Protein AF-A0A355M418-F1 (afdb_monomer)

Sequence (64 aa):
MQIELKMLRARVIKKTTGANIHRARNLLGAASMIIEQYDRTEDKEWLDLYEKAIASIIDFLKEG

Nearest PDB structures (foldseek):
  7rmx-assembly1_A-2  TM=6.567E-01  e=6.601E+00  synthetic construct
  8s1x-assembly1_B  TM=5.185E-01  e=3.929E+00  synthetic construct

Structure (mmCIF, N/CA/C/O backbone):
data_AF-A0A355M418-F1
#
_entry.id   AF-A0A355M418-F1
#
loop_
_atom_site.group_PDB
_atom_site.id
_atom_site.type_symbol
_atom_site.label_atom_id
_atom_site.label_alt_id
_atom_site.label_comp_id
_atom_site.label_asym_id
_atom_site.label_entity_id
_atom_site.label_seq_id
_atom_site.pdbx_PDB_ins_code
_atom_site.Cartn_x
_atom_site.Cartn_y
_atom_site.Cartn_z
_atom_site.occupancy
_atom_site.B_iso_or_equiv
_atom_site.auth_seq_id
_atom_site.auth_comp_id
_atom_site.auth_asym_id
_atom_site.auth_atom_id
_atom_site.pdbx_PDB_model_num
ATOM 1 N N . MET A 1 1 ? 2.554 7.908 -7.778 1.00 65.19 1 MET A N 1
ATOM 2 C CA . MET A 1 1 ? 2.828 6.662 -7.033 1.00 65.19 1 MET A CA 1
ATOM 3 C C . MET A 1 1 ? 3.161 6.879 -5.551 1.00 65.19 1 MET A C 1
ATOM 5 O O . MET A 1 1 ? 2.294 6.632 -4.721 1.00 65.19 1 MET A O 1
ATOM 9 N N . GLN A 1 2 ? 4.330 7.418 -5.167 1.00 65.25 2 GLN A N 1
ATOM 10 C CA . GLN A 1 2 ? 4.670 7.603 -3.735 1.00 65.25 2 GLN A CA 1
ATOM 11 C C . GLN A 1 2 ? 3.696 8.510 -2.954 1.00 65.25 2 GLN A C 1
ATOM 13 O O . GLN A 1 2 ? 3.411 8.256 -1.784 1.00 65.25 2 GLN A O 1
ATOM 18 N N . ILE A 1 3 ? 3.164 9.563 -3.588 1.00 69.00 3 ILE A N 1
ATOM 19 C CA . ILE A 1 3 ? 2.172 10.466 -2.971 1.00 69.00 3 ILE A CA 1
ATOM 20 C C . ILE A 1 3 ? 0.884 9.703 -2.620 1.00 69.00 3 ILE A C 1
ATOM 22 O O . ILE A 1 3 ? 0.319 9.891 -1.545 1.00 69.00 3 ILE A O 1
ATOM 26 N N . GLU A 1 4 ? 0.459 8.791 -3.489 1.00 74.81 4 GLU A N 1
ATOM 27 C CA . GLU A 1 4 ? -0.758 7.996 -3.327 1.00 74.81 4 GLU A CA 1
ATOM 28 C C . GLU A 1 4 ? -0.629 7.007 -2.164 1.00 74.81 4 GLU A C 1
ATOM 30 O O . GLU A 1 4 ? -1.508 6.945 -1.302 1.00 74.81 4 GLU A O 1
ATOM 35 N N . LEU A 1 5 ? 0.528 6.342 -2.039 1.00 72.75 5 LEU A N 1
ATOM 36 C CA . LEU A 1 5 ? 0.811 5.476 -0.894 1.00 72.75 5 LEU A CA 1
ATOM 37 C C . LEU A 1 5 ? 0.887 6.264 0.424 1.00 72.75 5 LEU A C 1
ATOM 39 O O . LEU A 1 5 ? 0.382 5.800 1.443 1.00 72.75 5 LEU A O 1
ATOM 43 N N . LYS A 1 6 ? 1.480 7.468 0.429 1.00 76.25 6 LYS A N 1
ATOM 44 C CA . LYS A 1 6 ? 1.515 8.333 1.625 1.00 76.25 6 LYS A CA 1
ATOM 45 C C . LYS A 1 6 ? 0.106 8.723 2.077 1.00 76.25 6 LYS A C 1
ATOM 47 O O . LYS A 1 6 ? -0.191 8.646 3.271 1.00 76.25 6 LYS A O 1
ATOM 52 N N . MET A 1 7 ? -0.773 9.081 1.138 1.00 81.75 7 MET A N 1
ATOM 53 C CA . MET A 1 7 ? -2.176 9.384 1.438 1.00 81.75 7 MET A CA 1
ATOM 54 C C . MET A 1 7 ? -2.925 8.154 1.967 1.00 81.75 7 MET A C 1
ATOM 56 O O . MET A 1 7 ? -3.620 8.245 2.981 1.00 81.75 7 MET A O 1
ATOM 60 N N . LEU A 1 8 ? -2.751 6.989 1.337 1.00 81.56 8 LEU A N 1
ATOM 61 C CA . LEU A 1 8 ? -3.354 5.734 1.793 1.00 81.56 8 LEU A CA 1
ATOM 62 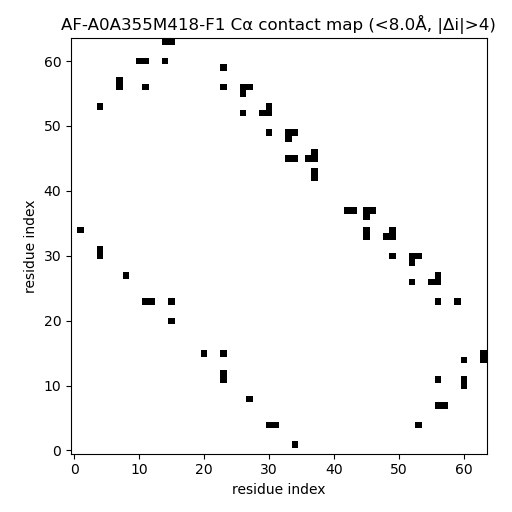C C . LEU A 1 8 ? -2.838 5.317 3.172 1.00 81.56 8 LEU A C 1
ATOM 64 O O . LEU A 1 8 ? -3.634 4.957 4.035 1.00 81.56 8 LEU A O 1
ATOM 68 N N . ARG A 1 9 ? -1.536 5.459 3.433 1.00 81.00 9 ARG A N 1
ATOM 69 C CA . ARG A 1 9 ? -0.919 5.204 4.740 1.00 81.00 9 ARG A CA 1
ATOM 70 C C . ARG A 1 9 ? -1.543 6.052 5.839 1.00 81.00 9 ARG A C 1
ATOM 72 O O . ARG A 1 9 ? -1.905 5.514 6.883 1.00 81.00 9 ARG A O 1
ATOM 79 N N . ALA A 1 10 ? -1.712 7.352 5.605 1.00 80.12 10 ALA A N 1
ATOM 80 C CA . ALA A 1 10 ? -2.365 8.239 6.565 1.00 80.12 10 ALA A CA 1
ATOM 81 C C . ALA A 1 10 ? -3.818 7.810 6.845 1.00 80.12 10 ALA A C 1
ATOM 83 O O . ALA A 1 10 ? -4.247 7.787 8.000 1.00 80.12 10 ALA A O 1
ATOM 84 N N . ARG A 1 11 ? -4.562 7.405 5.804 1.00 84.19 11 ARG A N 1
ATOM 85 C CA . ARG A 1 11 ? -5.939 6.900 5.942 1.00 84.19 11 ARG A CA 1
ATOM 86 C C . ARG A 1 11 ? -6.002 5.589 6.723 1.00 84.19 11 ARG A C 1
ATOM 88 O O . ARG A 1 11 ? -6.836 5.478 7.616 1.00 84.19 11 ARG A O 1
ATOM 95 N N . VAL A 1 12 ? -5.117 4.634 6.431 1.00 84.38 12 VAL A N 1
ATOM 96 C CA . VAL A 1 12 ? -5.022 3.352 7.147 1.00 84.38 12 VAL A CA 1
ATOM 97 C C . VAL A 1 12 ? -4.734 3.595 8.620 1.00 84.38 12 VAL A C 1
ATOM 99 O O . VAL A 1 12 ? -5.473 3.098 9.460 1.00 84.38 12 VAL A O 1
ATOM 102 N N . ILE A 1 13 ? -3.732 4.413 8.954 1.00 81.38 13 ILE A N 1
ATOM 103 C CA . ILE A 1 13 ? -3.388 4.723 10.351 1.00 81.38 13 ILE A CA 1
ATOM 104 C C . ILE A 1 13 ? -4.578 5.347 11.089 1.00 81.38 13 ILE A C 1
ATOM 106 O O . ILE A 1 13 ? -4.872 4.949 12.210 1.00 81.38 13 ILE A O 1
ATOM 110 N N . LYS A 1 14 ? -5.295 6.284 10.456 1.00 82.94 14 LYS A N 1
ATOM 111 C CA . LYS A 1 14 ? -6.467 6.937 11.058 1.00 82.94 14 LYS A CA 1
ATOM 112 C C . LYS A 1 14 ? -7.642 5.976 11.271 1.00 82.94 14 LYS A C 1
ATOM 114 O O . LYS A 1 14 ? -8.376 6.131 12.241 1.00 82.94 14 LYS A O 1
ATOM 119 N N . LYS A 1 15 ? -7.849 5.029 10.349 1.00 76.06 15 LYS A N 1
ATOM 120 C CA . LYS A 1 15 ? -8.985 4.094 10.377 1.00 76.06 15 LYS A CA 1
ATOM 121 C C . LYS A 1 15 ? -8.714 2.844 11.218 1.00 76.06 15 LYS A C 1
ATOM 123 O O . LYS A 1 15 ? -9.647 2.193 11.672 1.00 76.06 15 LYS A O 1
ATOM 128 N N . THR A 1 16 ? -7.447 2.506 11.443 1.00 80.31 16 THR A N 1
ATOM 129 C CA . THR A 1 16 ? -7.078 1.291 12.168 1.00 80.31 16 THR A CA 1
ATOM 130 C C . THR A 1 16 ? -7.011 1.544 13.670 1.00 80.31 16 THR A C 1
ATOM 132 O O . THR A 1 16 ? -6.111 2.228 14.151 1.00 80.31 16 THR A O 1
ATOM 135 N N . THR A 1 17 ? -7.915 0.927 14.427 1.00 73.88 17 THR A N 1
ATOM 136 C CA . THR A 1 17 ? -7.875 0.877 15.894 1.00 73.88 17 THR A CA 1
ATOM 137 C C . THR A 1 17 ? -7.798 -0.578 16.371 1.00 73.88 17 THR A C 1
ATOM 139 O O . THR A 1 17 ? -8.266 -1.496 15.694 1.00 73.88 17 THR A O 1
ATOM 142 N N . GLY A 1 18 ? -7.162 -0.815 17.524 1.00 73.25 18 GLY A N 1
ATOM 143 C CA . GLY A 1 18 ? -7.183 -2.114 18.211 1.00 73.25 18 GLY A CA 1
ATOM 144 C C . GLY A 1 18 ? -6.766 -3.320 17.350 1.00 73.25 18 GLY A C 1
ATOM 145 O O . GLY A 1 18 ? -5.639 -3.385 16.856 1.00 73.25 18 GLY A O 1
ATOM 146 N N . ALA A 1 19 ? -7.685 -4.282 17.195 1.00 71.06 19 ALA A N 1
ATOM 147 C CA . ALA A 1 19 ? -7.454 -5.625 16.644 1.00 71.06 19 ALA A CA 1
ATOM 148 C C . ALA A 1 19 ? -6.883 -5.661 15.212 1.00 71.06 19 ALA A C 1
ATOM 150 O O . ALA A 1 19 ? -6.224 -6.628 14.837 1.00 71.06 19 ALA A O 1
ATOM 151 N N . ASN A 1 20 ? -7.065 -4.598 14.424 1.00 81.19 20 ASN A N 1
ATOM 152 C CA . ASN A 1 20 ? -6.647 -4.566 13.019 1.00 81.19 20 ASN A CA 1
ATOM 153 C C . ASN A 1 20 ? -5.262 -3.926 12.786 1.00 81.19 20 ASN A C 1
ATOM 155 O O . ASN A 1 20 ? -4.782 -3.905 11.650 1.00 81.19 20 ASN A O 1
ATOM 159 N N . ILE A 1 21 ? -4.579 -3.446 13.840 1.00 82.50 21 ILE A N 1
ATOM 160 C CA . ILE A 1 21 ? -3.272 -2.759 13.737 1.00 82.50 21 ILE A CA 1
ATOM 161 C C . ILE A 1 21 ? -2.202 -3.619 13.064 1.00 82.50 21 ILE A C 1
ATOM 163 O O . ILE A 1 21 ? -1.415 -3.109 12.267 1.00 82.50 21 ILE A O 1
ATOM 167 N N . HIS A 1 22 ? -2.154 -4.914 13.375 1.00 85.69 22 HIS A N 1
ATOM 168 C CA . HIS A 1 22 ? -1.104 -5.794 12.856 1.00 85.69 22 HIS A CA 1
ATOM 169 C C . HIS A 1 22 ? -1.286 -6.049 11.354 1.00 85.69 22 HIS A C 1
ATOM 171 O O . HIS A 1 22 ? -0.335 -5.910 10.586 1.00 85.69 22 HIS A O 1
ATOM 177 N N . ARG A 1 23 ? -2.526 -6.312 10.915 1.00 85.62 23 ARG A N 1
ATOM 178 C CA . ARG A 1 23 ? -2.871 -6.465 9.492 1.00 85.62 23 ARG A CA 1
ATOM 179 C C . ARG A 1 23 ? -2.560 -5.193 8.698 1.00 85.62 23 ARG A C 1
ATOM 181 O O . ARG A 1 23 ? -1.914 -5.272 7.657 1.00 85.62 23 ARG A O 1
ATOM 188 N N . ALA A 1 24 ? -2.939 -4.025 9.220 1.00 85.31 24 ALA A N 1
ATOM 189 C CA . ALA A 1 24 ? -2.633 -2.734 8.605 1.00 85.31 24 ALA A CA 1
ATOM 190 C C . ALA A 1 24 ? -1.124 -2.488 8.448 1.00 85.31 24 ALA A C 1
ATOM 192 O O . ALA A 1 24 ? -0.672 -2.042 7.394 1.00 85.31 24 ALA A O 1
ATOM 193 N N . ARG A 1 25 ? -0.327 -2.799 9.481 1.00 84.31 25 ARG A N 1
ATOM 194 C CA . ARG A 1 25 ? 1.137 -2.663 9.435 1.00 84.31 25 ARG A CA 1
ATOM 195 C C . ARG A 1 25 ? 1.762 -3.551 8.363 1.00 84.31 25 ARG A C 1
ATOM 197 O O . ARG A 1 25 ? 2.601 -3.063 7.611 1.00 84.31 25 ARG A O 1
ATOM 204 N N . ASN A 1 26 ? 1.330 -4.809 8.273 1.00 88.25 26 ASN A N 1
ATOM 205 C CA . ASN A 1 26 ? 1.846 -5.754 7.283 1.00 88.25 26 ASN A CA 1
ATOM 206 C C . ASN A 1 26 ? 1.525 -5.303 5.850 1.00 88.25 26 ASN A C 1
ATOM 208 O O . ASN A 1 26 ? 2.415 -5.302 5.004 1.00 88.25 26 ASN A O 1
ATOM 212 N N . LEU A 1 27 ? 0.293 -4.840 5.597 1.00 86.38 27 LEU A N 1
ATOM 213 C CA . LEU A 1 27 ? -0.118 -4.303 4.293 1.00 86.38 27 LEU A CA 1
ATOM 214 C C . LEU A 1 27 ? 0.722 -3.089 3.876 1.00 86.38 27 LEU A C 1
ATOM 216 O O . LEU A 1 27 ? 1.230 -3.033 2.757 1.00 86.38 27 LEU A O 1
ATOM 220 N N . LEU A 1 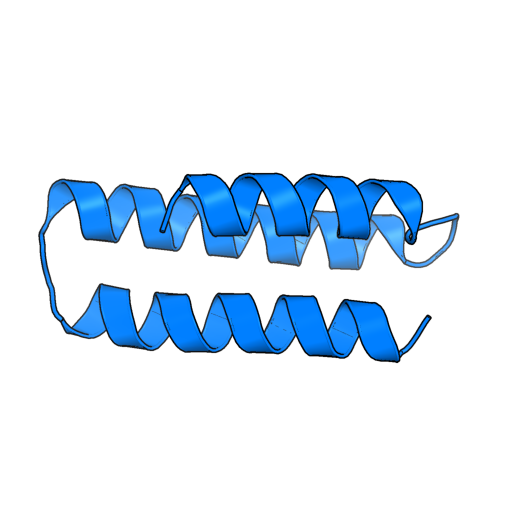28 ? 0.906 -2.126 4.784 1.00 86.38 28 LEU A N 1
ATOM 221 C CA . LEU A 1 28 ? 1.703 -0.929 4.507 1.00 86.38 28 LEU A CA 1
ATOM 222 C C . LEU A 1 28 ? 3.188 -1.250 4.300 1.00 86.38 28 LEU A C 1
ATOM 224 O O . LEU A 1 28 ? 3.834 -0.622 3.459 1.00 86.38 28 LEU A O 1
ATOM 228 N N . GLY A 1 29 ? 3.725 -2.213 5.054 1.00 87.56 29 GLY A N 1
ATOM 229 C CA . GLY A 1 29 ? 5.093 -2.704 4.892 1.00 87.56 29 GLY A CA 1
ATOM 230 C C . GLY A 1 29 ? 5.318 -3.326 3.515 1.00 87.56 29 GLY A C 1
ATOM 231 O O . GLY A 1 29 ? 6.212 -2.889 2.794 1.00 87.56 29 GLY A O 1
ATOM 232 N N . ALA A 1 30 ? 4.456 -4.266 3.113 1.00 89.06 30 ALA A N 1
ATOM 233 C CA . ALA A 1 30 ? 4.533 -4.921 1.806 1.00 89.06 30 ALA A CA 1
ATOM 234 C C . ALA A 1 30 ? 4.449 -3.914 0.648 1.00 89.06 30 ALA A C 1
ATOM 236 O O . ALA A 1 30 ? 5.281 -3.937 -0.255 1.00 89.06 30 ALA A O 1
ATOM 237 N N . ALA A 1 31 ? 3.500 -2.974 0.708 1.00 87.44 31 ALA A N 1
ATOM 238 C CA . ALA A 1 31 ? 3.350 -1.956 -0.327 1.00 87.44 31 ALA A CA 1
ATOM 239 C C . ALA A 1 31 ? 4.567 -1.018 -0.418 1.00 87.44 31 ALA A C 1
ATOM 241 O O . ALA A 1 31 ? 4.936 -0.596 -1.510 1.00 87.44 31 ALA A O 1
ATOM 242 N N . SER A 1 32 ? 5.212 -0.712 0.714 1.00 86.06 32 SER A N 1
ATOM 243 C CA . SER A 1 32 ? 6.429 0.113 0.725 1.00 86.06 32 SER A CA 1
ATOM 244 C C . SER A 1 32 ? 7.600 -0.619 0.058 1.00 86.06 32 SER A C 1
ATOM 246 O O . SER A 1 32 ? 8.273 -0.030 -0.779 1.00 86.06 32 SER A O 1
ATOM 248 N N . MET A 1 33 ? 7.786 -1.913 0.350 1.00 90.31 33 MET A N 1
ATOM 249 C CA . MET A 1 33 ? 8.831 -2.738 -0.277 1.00 90.31 33 MET A CA 1
ATOM 250 C C . MET A 1 33 ? 8.644 -2.878 -1.793 1.00 90.31 33 MET A C 1
ATOM 252 O O . MET A 1 33 ? 9.610 -2.768 -2.541 1.00 90.31 33 MET A O 1
ATOM 256 N N . ILE A 1 34 ? 7.407 -3.095 -2.251 1.00 89.00 34 ILE A N 1
ATOM 257 C CA . ILE A 1 34 ? 7.089 -3.219 -3.682 1.00 89.00 34 ILE A CA 1
ATOM 258 C C . ILE A 1 34 ? 7.435 -1.927 -4.433 1.00 89.00 34 ILE A C 1
ATOM 260 O O . ILE A 1 34 ? 8.028 -1.985 -5.506 1.00 89.00 34 ILE A O 1
ATOM 264 N N . ILE A 1 35 ? 7.121 -0.761 -3.857 1.00 83.50 35 ILE A N 1
ATOM 265 C CA . ILE A 1 35 ? 7.463 0.534 -4.464 1.00 83.50 35 ILE A CA 1
ATOM 266 C C . ILE A 1 35 ? 8.967 0.750 -4.488 1.00 83.50 35 ILE A C 1
ATOM 268 O O . ILE A 1 35 ? 9.488 1.147 -5.519 1.00 83.50 35 ILE A O 1
ATOM 272 N N . GLU A 1 36 ? 9.669 0.491 -3.382 1.00 88.94 36 GLU A N 1
ATOM 273 C CA . GLU A 1 36 ? 11.129 0.639 -3.342 1.00 88.94 36 GLU A CA 1
ATOM 274 C C . GLU A 1 36 ? 11.809 -0.228 -4.405 1.00 88.94 36 GLU A C 1
ATOM 276 O O . GLU A 1 36 ? 12.798 0.184 -5.014 1.00 88.94 36 GLU A O 1
ATOM 281 N N . GLN A 1 37 ? 11.266 -1.419 -4.652 1.00 90.38 37 GLN A N 1
ATOM 282 C CA . GLN A 1 37 ? 11.789 -2.322 -5.659 1.00 90.38 37 GLN A CA 1
ATOM 283 C C . GLN A 1 37 ? 11.422 -1.887 -7.085 1.00 90.38 37 GLN A C 1
ATOM 285 O O . GLN A 1 37 ? 12.287 -1.950 -7.962 1.00 90.38 37 GLN A O 1
ATOM 290 N N . TYR A 1 38 ? 10.205 -1.383 -7.316 1.00 86.25 38 TYR A N 1
ATOM 291 C CA . TYR A 1 38 ? 9.834 -0.748 -8.585 1.00 86.25 38 TYR A CA 1
ATOM 292 C C . TYR A 1 38 ? 10.728 0.461 -8.880 1.00 86.25 38 TYR A C 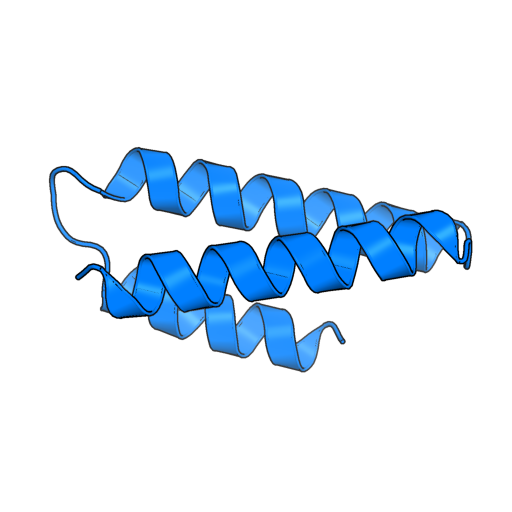1
ATOM 294 O O . TYR A 1 38 ? 11.356 0.497 -9.928 1.00 86.25 38 TYR A O 1
ATOM 302 N N . ASP A 1 39 ? 10.865 1.402 -7.941 1.00 85.06 39 ASP A N 1
ATOM 303 C CA . ASP A 1 39 ? 11.686 2.612 -8.096 1.00 85.06 39 ASP A CA 1
ATOM 304 C C . ASP A 1 39 ? 13.160 2.259 -8.389 1.00 85.06 39 ASP A C 1
ATOM 306 O O . ASP A 1 39 ? 13.871 3.022 -9.039 1.00 85.0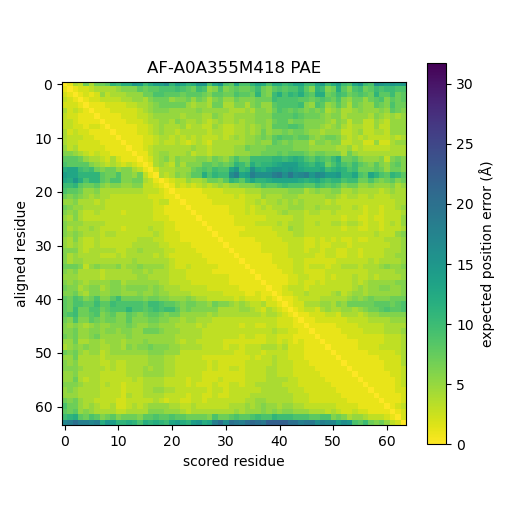6 39 ASP A O 1
ATOM 310 N N . ARG A 1 40 ? 13.635 1.094 -7.923 1.00 89.69 40 ARG A N 1
ATOM 311 C CA . ARG A 1 40 ? 14.995 0.603 -8.186 1.00 89.69 40 ARG A CA 1
ATOM 312 C C . ARG A 1 40 ? 15.159 -0.056 -9.557 1.00 89.69 40 ARG A C 1
ATOM 314 O O . ARG A 1 40 ? 16.261 -0.025 -10.099 1.00 89.69 40 ARG A O 1
ATOM 321 N N . THR A 1 41 ? 14.133 -0.736 -10.058 1.00 91.94 41 THR A N 1
ATOM 322 C CA . THR A 1 41 ? 14.255 -1.638 -11.221 1.00 91.94 41 THR A CA 1
ATOM 323 C C . THR A 1 41 ? 13.512 -1.163 -12.458 1.00 91.94 41 THR A C 1
ATOM 325 O O . THR A 1 41 ? 13.845 -1.604 -13.551 1.00 91.94 41 THR A O 1
ATOM 328 N N . GLU A 1 42 ? 12.507 -0.306 -12.284 1.00 84.69 42 GLU A N 1
ATOM 329 C CA . GLU A 1 42 ? 11.520 0.080 -13.295 1.00 84.69 42 GLU A CA 1
ATOM 330 C C . GLU A 1 42 ? 10.841 -1.127 -13.981 1.00 84.69 42 GLU A C 1
ATOM 332 O O . GLU A 1 42 ? 10.323 -1.019 -15.094 1.00 84.69 42 GLU A O 1
ATOM 337 N N . ASP A 1 43 ? 10.818 -2.293 -13.319 1.00 91.44 43 ASP A N 1
ATOM 338 C CA . ASP A 1 43 ? 10.197 -3.502 -13.860 1.00 91.44 43 ASP A CA 1
ATOM 339 C C . ASP A 1 43 ? 8.668 -3.392 -13.832 1.00 91.44 43 ASP A C 1
ATOM 341 O O . ASP A 1 43 ? 8.052 -3.039 -12.81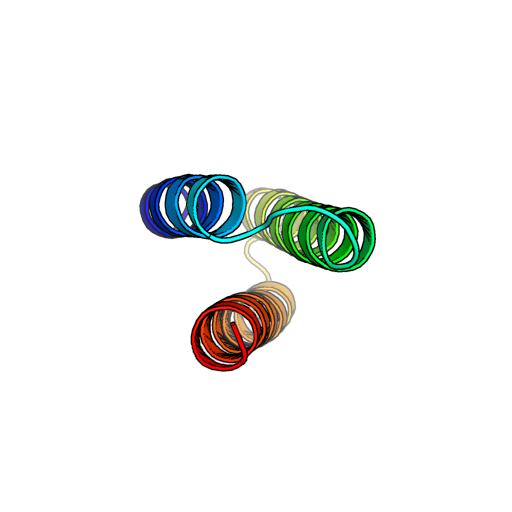9 1.00 91.44 43 ASP A O 1
ATOM 345 N N . LYS A 1 44 ? 8.033 -3.785 -14.935 1.00 85.00 44 LYS A N 1
ATOM 346 C CA . LYS A 1 44 ? 6.575 -3.821 -15.056 1.00 85.00 44 LYS A CA 1
ATOM 347 C C . LYS A 1 44 ? 5.934 -4.861 -14.136 1.00 85.00 44 LYS A C 1
ATOM 349 O O . LYS A 1 44 ? 4.784 -4.669 -13.751 1.00 85.00 44 LYS A O 1
ATOM 354 N N . GLU A 1 45 ? 6.645 -5.918 -13.743 1.00 89.62 45 GLU A N 1
ATOM 355 C CA . GLU A 1 45 ? 6.128 -6.874 -12.753 1.00 89.62 45 GLU A CA 1
ATOM 356 C C . GLU A 1 45 ? 5.912 -6.213 -11.384 1.00 8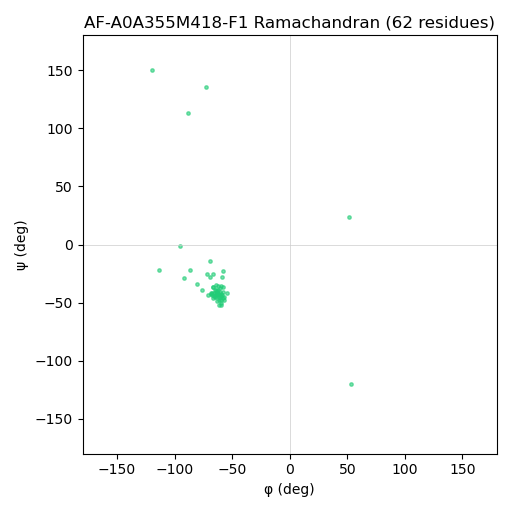9.62 45 GLU A C 1
ATOM 358 O O . GLU A 1 45 ? 4.894 -6.445 -10.726 1.00 89.62 45 GLU A O 1
ATOM 363 N N . TRP A 1 46 ? 6.816 -5.318 -10.971 1.00 89.62 46 TRP A N 1
ATOM 364 C CA . TRP A 1 46 ? 6.656 -4.571 -9.721 1.00 89.62 46 TRP A CA 1
ATOM 365 C C . TRP A 1 46 ? 5.517 -3.550 -9.794 1.00 89.62 46 TRP A C 1
ATOM 367 O O . TRP A 1 46 ? 4.889 -3.279 -8.770 1.00 89.62 46 TRP A O 1
ATOM 377 N N . LEU A 1 47 ? 5.201 -3.035 -10.989 1.00 84.06 47 LEU A N 1
ATOM 378 C CA . LEU A 1 47 ? 4.037 -2.172 -11.200 1.00 84.06 47 LEU A CA 1
ATOM 379 C C . LEU A 1 47 ? 2.715 -2.928 -10.979 1.00 84.06 47 LEU A C 1
ATOM 381 O O . LEU A 1 47 ? 1.841 -2.431 -10.273 1.00 84.06 47 LEU A O 1
ATOM 385 N N . ASP A 1 48 ? 2.580 -4.148 -11.505 1.00 89.12 48 ASP A N 1
ATOM 386 C CA . ASP A 1 48 ? 1.389 -4.987 -11.285 1.00 89.12 48 ASP A CA 1
ATOM 387 C C . ASP A 1 48 ? 1.234 -5.380 -9.801 1.00 89.12 48 ASP A C 1
ATOM 389 O O . ASP A 1 48 ? 0.149 -5.296 -9.214 1.00 89.12 48 ASP A O 1
ATOM 393 N N . LEU A 1 49 ? 2.341 -5.732 -9.138 1.00 89.56 49 LEU A N 1
ATOM 394 C CA . LEU A 1 49 ? 2.348 -5.975 -7.692 1.00 89.56 49 LEU A CA 1
ATOM 395 C C . LEU A 1 49 ? 1.968 -4.721 -6.893 1.00 89.56 49 LEU A C 1
ATOM 397 O O . LEU A 1 49 ? 1.284 -4.826 -5.870 1.00 89.56 49 LEU A O 1
ATOM 401 N N . TYR A 1 50 ? 2.378 -3.538 -7.355 1.00 84.94 50 TYR A N 1
ATOM 402 C CA . TYR A 1 50 ? 2.016 -2.267 -6.736 1.00 84.94 50 TYR A CA 1
ATOM 403 C C . TYR A 1 50 ? 0.506 -2.024 -6.803 1.00 84.94 50 TYR A C 1
ATOM 405 O O . TYR A 1 50 ? -0.109 -1.730 -5.774 1.00 84.94 50 TYR A O 1
ATOM 413 N N . GLU A 1 51 ? -0.110 -2.203 -7.972 1.00 86.38 51 GLU A N 1
ATOM 414 C CA . GLU A 1 51 ? -1.556 -2.025 -8.148 1.00 86.38 51 GLU A CA 1
ATOM 415 C C . GLU A 1 51 ? -2.355 -2.969 -7.237 1.00 86.38 51 GLU A C 1
ATOM 417 O O . GLU A 1 51 ? -3.288 -2.545 -6.545 1.00 86.38 51 GLU A O 1
ATOM 422 N N . LYS A 1 52 ? -1.925 -4.232 -7.131 1.00 90.06 52 LYS A N 1
ATOM 423 C CA . LYS A 1 52 ? -2.520 -5.225 -6.217 1.00 90.06 52 LYS A CA 1
ATOM 424 C C . LYS A 1 52 ? -2.371 -4.837 -4.743 1.00 90.06 52 LYS A C 1
ATOM 426 O O . LYS A 1 52 ? -3.307 -5.019 -3.953 1.00 90.06 52 LYS A O 1
ATOM 431 N N . ALA A 1 53 ? -1.221 -4.284 -4.355 1.00 88.00 53 ALA A N 1
ATOM 432 C CA . ALA A 1 53 ? -0.981 -3.818 -2.991 1.00 88.00 53 ALA A CA 1
ATOM 433 C C . ALA A 1 53 ? -1.879 -2.620 -2.633 1.00 88.00 53 ALA A C 1
ATOM 435 O O . ALA A 1 53 ? -2.460 -2.585 -1.545 1.00 88.00 53 ALA A O 1
ATOM 436 N N . ILE A 1 54 ? -2.050 -1.670 -3.559 1.00 84.88 54 ILE A N 1
ATOM 437 C CA . ILE A 1 54 ? -2.965 -0.530 -3.406 1.00 84.88 54 ILE A CA 1
ATOM 438 C C . ILE A 1 54 ? -4.411 -1.012 -3.256 1.00 84.88 54 ILE A C 1
ATOM 440 O O . ILE A 1 54 ? -5.097 -0.587 -2.323 1.00 84.88 54 ILE A O 1
ATOM 444 N N . ALA A 1 55 ? -4.864 -1.925 -4.120 1.00 87.94 55 ALA A N 1
ATOM 445 C CA . ALA A 1 55 ? -6.212 -2.488 -4.056 1.00 87.94 55 ALA A CA 1
ATOM 446 C C . ALA A 1 55 ? -6.486 -3.152 -2.696 1.00 87.94 55 ALA A C 1
ATOM 448 O O . ALA A 1 55 ? -7.486 -2.848 -2.046 1.00 87.94 55 ALA A O 1
ATOM 449 N N . SER A 1 56 ? -5.536 -3.951 -2.199 1.00 88.88 56 SER A N 1
ATOM 450 C CA . SER A 1 56 ? -5.636 -4.604 -0.885 1.00 88.88 56 SER A CA 1
ATOM 451 C C . SER A 1 56 ? -5.748 -3.601 0.271 1.00 88.88 56 SER A C 1
ATOM 453 O O . SER A 1 56 ? -6.490 -3.823 1.229 1.00 88.88 56 SER A O 1
ATOM 455 N N . ILE A 1 57 ? -5.031 -2.473 0.192 1.00 86.69 57 ILE A N 1
ATOM 456 C CA . ILE A 1 57 ? -5.138 -1.391 1.180 1.00 86.69 57 ILE A CA 1
ATOM 457 C C . ILE A 1 57 ? -6.515 -0.719 1.110 1.00 86.69 57 ILE A C 1
ATOM 459 O O . ILE A 1 57 ? -7.103 -0.410 2.147 1.00 86.69 57 ILE A O 1
ATOM 463 N N . ILE A 1 58 ? -7.034 -0.481 -0.095 1.00 85.69 58 ILE A N 1
ATOM 464 C CA . ILE A 1 58 ? -8.362 0.106 -0.295 1.00 85.69 58 ILE A CA 1
ATOM 465 C C . ILE A 1 58 ? -9.450 -0.814 0.264 1.00 85.69 58 ILE A C 1
ATOM 467 O O . ILE A 1 58 ? -10.362 -0.324 0.926 1.00 85.69 58 ILE A O 1
ATOM 471 N N . ASP A 1 59 ? -9.352 -2.122 0.048 1.00 89.12 59 ASP A N 1
ATOM 472 C CA . ASP A 1 59 ? -10.334 -3.078 0.559 1.00 89.12 59 ASP A CA 1
ATOM 473 C C . ASP A 1 59 ? -10.278 -3.191 2.083 1.00 89.12 59 ASP A C 1
ATOM 475 O O . ASP A 1 59 ? -11.314 -3.078 2.737 1.00 89.12 59 ASP A O 1
ATOM 479 N N . PHE A 1 60 ? -9.081 -3.226 2.676 1.00 86.81 60 PHE A N 1
ATOM 480 C CA . PHE A 1 60 ? -8.924 -3.091 4.128 1.00 86.81 60 PHE A CA 1
ATOM 481 C C . PHE A 1 60 ? -9.590 -1.810 4.663 1.00 86.81 60 PHE A C 1
ATOM 483 O O . PHE A 1 60 ? -10.259 -1.818 5.696 1.00 86.81 60 PHE A O 1
ATOM 490 N N . LEU A 1 61 ? -9.444 -0.695 3.940 1.00 83.62 61 LEU A N 1
ATOM 491 C CA . LEU A 1 61 ? -10.098 0.566 4.276 1.00 83.62 61 LEU A CA 1
ATOM 492 C C . LEU A 1 61 ? -11.618 0.547 4.078 1.00 83.62 61 LEU A C 1
ATOM 494 O O . LEU A 1 61 ? -12.253 1.476 4.565 1.00 83.62 61 LEU A O 1
ATOM 498 N N . LYS A 1 62 ? -12.216 -0.426 3.386 1.00 85.19 62 LYS A N 1
ATOM 499 C CA . LYS A 1 62 ? -13.678 -0.595 3.286 1.00 85.19 62 LYS A CA 1
ATOM 500 C C . LYS A 1 62 ? -14.239 -1.531 4.359 1.00 85.19 62 LYS A C 1
ATOM 502 O O .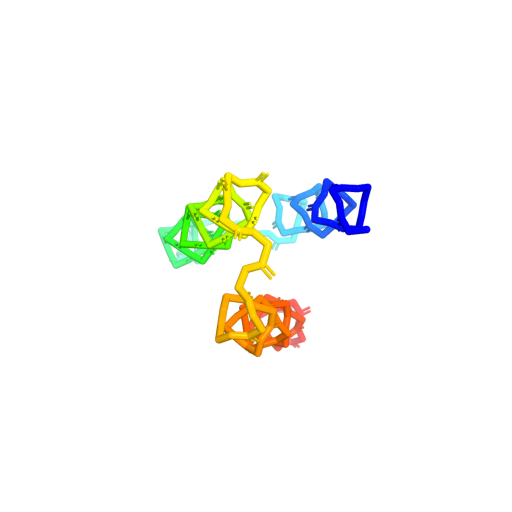 LYS A 1 62 ? -15.396 -1.371 4.719 1.00 85.19 62 LYS A O 1
ATOM 507 N N . GLU A 1 63 ? -13.442 -2.489 4.837 1.00 81.94 63 GLU A N 1
ATOM 508 C CA . GLU A 1 63 ? -13.855 -3.492 5.833 1.00 81.94 63 GLU A CA 1
ATOM 509 C C . GLU A 1 63 ? -14.050 -2.923 7.254 1.00 81.94 63 GLU A C 1
ATOM 511 O O . GLU A 1 63 ? -14.794 -3.504 8.042 1.00 81.94 63 GLU A O 1
ATOM 516 N N . GLY A 1 64 ? -13.372 -1.819 7.595 1.00 62.03 64 GLY A N 1
ATOM 517 C CA . GLY A 1 64 ? -13.565 -1.079 8.858 1.00 62.03 64 GLY A CA 1
ATOM 518 C C . GLY A 1 64 ? -14.536 0.087 8.750 1.00 62.03 64 GLY A C 1
ATOM 519 O O . GLY A 1 64 ? -14.747 0.756 9.778 1.00 62.03 64 GLY A O 1
#

Foldseek 3Di:
DVVLLVVLLVLLVVQDDPPCVVVSVVLSVQLVVLVVVCVVPVDVVSVVVNVVSSVVSVVVSVVD

Mean predicted aligned error: 4.45 Å

Secondary structure (DSSP, 8-state):
-HHHHHHHHHHHHHH--GGGHHHHHHHHHHHHHHHHHHHHH--HHHHHHHHHHHHHHHHHHHH-

pLDDT: mean 83.46, std 6.65, range [62.03, 91.94]

Radius of gyration: 11.76 Å; Cα contacts (8 Å, |Δi|>4): 37; chains: 1; bounding box: 29×17×33 Å

Solvent-accessible surface area (backbone atoms only — not comparable to full-atom values): 3658 Å² total; per-residue (Å²): 110,73,68,57,52,54,54,48,49,54,50,48,61,74,68,48,59,78,91,46,44,65,62,54,51,52,54,54,50,53,42,50,53,35,46,56,50,20,79,71,64,74,42,68,69,35,49,55,54,38,54,53,40,52,50,54,52,53,49,56,66,66,75,106

=== Feature glossary ===
Feature key, reading from the visual/contextual features back to the raw sequence:

Rendered structure images. Six rendered views show the 3D structure from the faces of a cube — i.e. along ±x, ±y, ±z. Rendering representation is drawn randomly per protein from cartoon (secondary-structure ribbons), sticks (backbone bonds), or molecular surface; coloring is either N→C rainbow (blue at the N-terminus through red at the C-terminus) or one color per chain.

Conta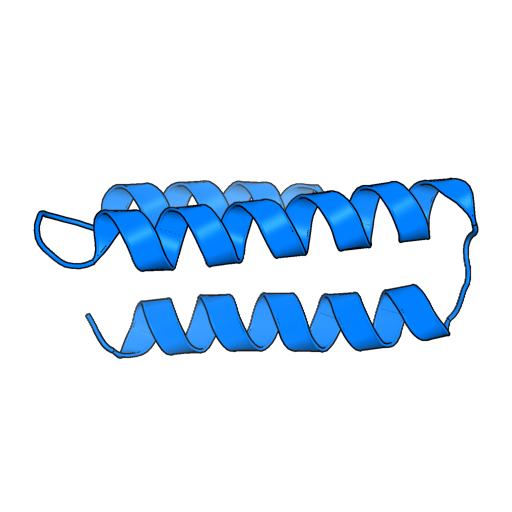ct-map, Ramachandran, and PAE plots. The contact map is a binary N×N matrix image: pixel (i, j) is dark where Cα_i and Cα_j are within 8 Å and |i−j|>4. Because the |i−j|>4 filter removes local helical contacts, off-diagonal stripes parallel to the main diagonal indicate parallel β-sheets; stripes perpendicular to it indicate antiparallel β-sheets. The Ramachandran plot scatters every residue's (φ, ψ) pair against the sterically allowed regions. The PAE heatmap renders the predicted-aligned-error matrix.

InterPro / GO / CATH / organism. Database cross-references. InterPro integrates a dozen domain/family signature databases into unified entries with residue-range hits. GO terms attach function/process/location labels with evidence codes. CATH codes position the fold in a four-level structural taxonomy. Organism is the NCBI-taxonomy species name.

Nearest PDB structures. The Foldseek neighbor list gives the closest experimentally determined structures in the PDB, ranked by structural alignment. TM-score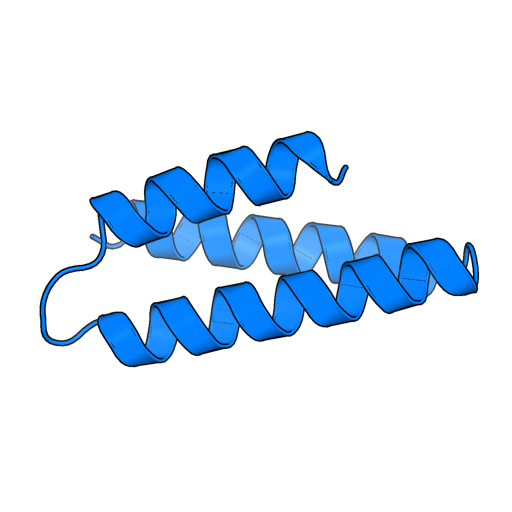 near 1 means near-identical fold; near 0.3 means only rough topology match. This is how one finds what a novel AlphaFold prediction most resembles in the solved-structure universe.

Predicted aligned error. PAE(i, j) answers: if I align the predicted and true structures on residue i, how far off (in Å) do I expect residue j to be? A block-diagonal PAE matrix with low values on the blocks and high values off-diagonal is the signature of a multi-domain protein with confidently predicted domains but uncertain inter-domain orientation.

Solvent-accessible surface area. Accessible surface area quantifies burial. A residue with SASA near zero is packed into the hydrophobic core; one with SASA >100 Å² sits on the surface. Computed here via the Shrake–Rupley numerical algorithm with a 1.4 Å probe.

B-factor. B-factor (Debye–Waller factor) reflects atomic displacement in the crystal lattice. It is an experimental observable (units Å²), not a prediction; low values mean the atom is pinned down, high values mean it moves or is heterogeneous across the crystal.

pLDDT. For AlphaFold models, the B-factor field carries pLDDT — the model's own estimate of local accuracy on a 0–100 scale. Regions with pLDDT<50 should be treated as essentially unmodeled; they often correspond to intrinsically disordered segments.

Backbone torsions (φ/ψ). φ (phi) and ψ (psi) are the two rotatable backbone dihedrals per residue: φ is the C(i-1)–N–Cα–C torsion, ψ is the N–Cα–C–N(i+1) torsion, both in degrees on (−180°, 180°]. α-helical residues cluster near (−60°, −45°); β-strand residues near (−120°, +130°). A Ramachandran plot is simply a scatter of (φ, ψ) for every residue.

Radius of gyration, Cα contacts, bounding box. Radius of gyration (Rg) is the root-mean-square distance of Cα atoms from their centroid — a single number for overall size and compactness. A globular domain of N residues has Rg ≈ 2.2·N^0.38 Å; an extended or disordered chain has a much larger Rg. The Cα contact count is the number of residue pairs whose Cα atoms are within 8 Å and are more than four positions apart in sequence — a standard proxy for tertiary packing density. The bounding box is the smallest axis-aligned box enclosing all Cα atoms.

Secondary structure (3-state, P-SEA). Three-state secondary structure (P-SEA) collapses the eight DSSP classes into helix (a), strand (b), and coil (c). P-SEA assigns these from Cα geometry alone — distances and angles — without requiring backbone oxygens, so it works on any Cα trace.

Secondary structure (8-state, DSSP). DSSP 8-state secondary structure assigns each residue one of H (α-helix), G (3₁₀-helix), I (π-helix), E (extended β-strand), B (isolated β-bridge), T (hydrogen-bonded turn), S (bend), or '-' (coil). The assignment is computed from backbone hydrogen-bond geometry via the Kabsch–Sander algorithm.

Foldseek 3Di. A 3Di character summarizes, for each residue, the relative orientation of the Cα frame of its nearest spatial neighbor. Because it encodes fold topology rather than chemistry, 3Di alignments detect remote structural similarity that sequence alignment misses.

mmCIF coordinates. The mmCIF block holds the 3D Cartesian coordinates of each backbone atom (N, Cα, C, O) in ångströms. mmCIF is the PDB's canonical archive format — a tagged-loop text representation of the atomic model.

Sequence. Sequence gives the chain of amino acids in standard one-letter code (A=alanine, C=cysteine, …, Y=tyrosine), read N→C. It is the only feature that is directly encoded by the gene; all structural features are derived from the folded form of this sequence.